Protein AF-A0A1H1FS44-F1 (afdb_monomer)

InterPro domains:
  IPR024520 Protein of unknown function DUF3558 [PF12079] (7-146)

Secondary structure (DSSP, 8-state):
---SS-B-STTS-GGGSS-HHHHHHTTS-SS-EEE--SS-TTSPPEEEEE-SS-TTSEEEEEEEET--THHHHH-GGG-SEEEEEEETTEEEEEEESS-HHHHTEEEEEEEEETTEEEEEEEE--TTTTTTS-HHHHHHHHHHHHGGGSPBP-

Nearest PDB structures (foldseek):
  4yfm-assembly2_B  TM=5.831E-01  e=6.799E-01  Mycobacteroides abscessus
  3fwl-assembly1_A  TM=6.270E-01  e=2.249E+00  Escherichia coli
  5i9j-assembly1_A  TM=4.094E-01  e=1.571E+00  Homo sapiens
  4qny-assembly3_B  TM=3.036E-01  e=3.853E+00  Leishmania donovani BPK282A1
  3zuo-assembly1_A  TM=2.013E-01  e=7.008E+00  Ornithodoros moubata

Radius of gyration: 14.6 Å; Cα contacts (8 Å, |Δi|>4): 351; chains: 1; bounding box: 35×36×36 Å

Structure (mmCIF, N/CA/C/O backbone):
data_AF-A0A1H1FS44-F1
#
_entry.id   AF-A0A1H1FS44-F1
#
loop_
_atom_site.group_PDB
_atom_site.id
_atom_site.type_symbol
_atom_site.label_atom_id
_atom_site.label_alt_id
_atom_site.label_comp_id
_atom_site.label_asym_id
_atom_site.label_entity_id
_atom_site.label_seq_id
_atom_site.pdbx_PDB_ins_code
_atom_site.Cartn_x
_atom_site.Cartn_y
_atom_site.Cartn_z
_atom_site.occupancy
_atom_site.B_iso_or_equiv
_atom_site.auth_seq_id
_atom_site.auth_comp_id
_atom_site.auth_asym_id
_atom_site.auth_atom_id
_atom_site.pdbx_PDB_model_num
ATOM 1 N N . MET A 1 1 ? -15.262 6.910 11.749 1.00 68.75 1 MET A N 1
ATOM 2 C CA . MET A 1 1 ? -15.762 6.323 10.487 1.00 68.75 1 MET A CA 1
ATOM 3 C C . MET A 1 1 ? -15.829 4.826 10.701 1.00 68.75 1 MET A C 1
ATOM 5 O O . MET A 1 1 ? -14.815 4.268 11.103 1.00 68.75 1 MET A O 1
ATOM 9 N N . ASP A 1 2 ? -16.987 4.207 10.492 1.00 79.94 2 ASP A N 1
ATOM 10 C CA . ASP A 1 2 ? -17.143 2.765 10.702 1.00 79.94 2 ASP A CA 1
ATOM 11 C C . ASP A 1 2 ? -16.703 1.978 9.466 1.00 79.94 2 ASP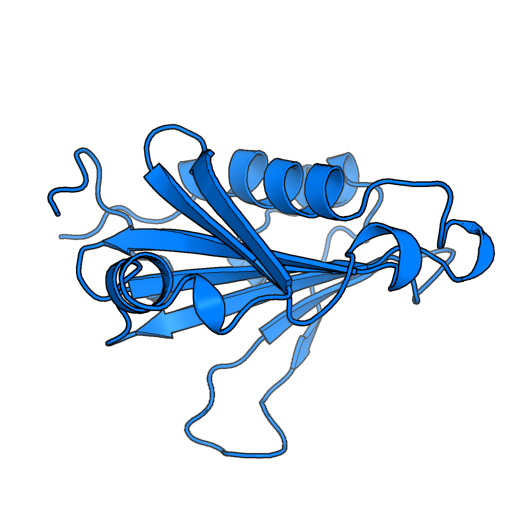 A C 1
ATOM 13 O O . ASP A 1 2 ? -17.066 2.308 8.335 1.00 79.94 2 ASP A O 1
ATOM 17 N N . ILE A 1 3 ? -15.882 0.951 9.688 1.00 89.88 3 ILE A N 1
ATOM 18 C CA . ILE A 1 3 ? -15.397 0.028 8.659 1.00 89.88 3 ILE A CA 1
ATOM 19 C C . ILE A 1 3 ? -16.144 -1.282 8.868 1.00 89.88 3 ILE A C 1
ATOM 21 O O . ILE A 1 3 ? -16.001 -1.903 9.912 1.00 89.88 3 ILE A O 1
ATOM 25 N N . ALA A 1 4 ? -16.947 -1.688 7.882 1.00 89.06 4 ALA A N 1
ATOM 26 C CA . ALA A 1 4 ? -17.893 -2.796 8.038 1.00 89.06 4 ALA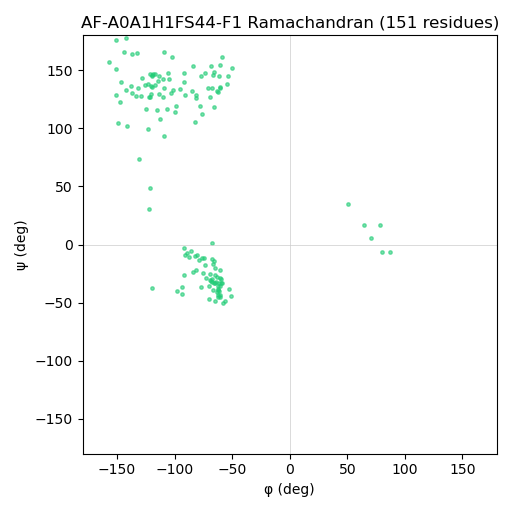 A CA 1
ATOM 27 C C . ALA A 1 4 ? -17.233 -4.148 8.361 1.00 89.06 4 ALA A C 1
ATOM 29 O O . ALA A 1 4 ? -17.821 -4.955 9.066 1.00 89.06 4 ALA A O 1
ATOM 30 N N . ASN A 1 5 ? -16.025 -4.391 7.844 1.00 92.62 5 ASN A N 1
ATOM 31 C CA . ASN A 1 5 ? -15.267 -5.625 8.059 1.00 92.62 5 ASN A CA 1
ATOM 32 C C . ASN A 1 5 ? -13.838 -5.269 8.483 1.00 92.62 5 ASN A C 1
ATOM 34 O O . ASN A 1 5 ? -12.937 -5.335 7.643 1.00 92.62 5 ASN A O 1
ATOM 38 N N . PRO A 1 6 ? -13.611 -4.803 9.718 1.00 95.94 6 PRO A N 1
ATOM 39 C CA . PRO A 1 6 ? -12.303 -4.306 10.110 1.00 95.94 6 PRO A CA 1
ATOM 40 C C . PRO A 1 6 ? -11.238 -5.411 10.012 1.00 95.94 6 PRO A C 1
ATOM 42 O O . PRO A 1 6 ? -11.508 -6.599 10.209 1.00 95.94 6 PRO A O 1
ATOM 45 N N . LYS A 1 7 ? -10.024 -5.014 9.636 1.00 97.44 7 LYS A N 1
ATOM 46 C CA . LYS A 1 7 ? -8.853 -5.886 9.507 1.00 97.44 7 LYS A CA 1
ATOM 47 C C . LYS A 1 7 ? -7.783 -5.449 10.488 1.00 97.44 7 LYS A C 1
ATOM 49 O O . LYS A 1 7 ? -7.611 -4.249 10.701 1.00 97.44 7 LYS A O 1
ATOM 54 N N . ASP A 1 8 ? -7.029 -6.413 10.992 1.00 97.00 8 ASP A N 1
ATOM 55 C CA . ASP A 1 8 ? -5.805 -6.151 11.731 1.00 97.00 8 ASP A CA 1
ATOM 56 C C . ASP A 1 8 ? -4.593 -6.577 10.898 1.00 97.00 8 ASP A C 1
ATOM 58 O O . ASP A 1 8 ? -4.175 -7.734 10.879 1.00 97.00 8 ASP A O 1
ATOM 62 N N . ALA A 1 9 ? -4.040 -5.619 10.157 1.00 96.38 9 ALA A N 1
ATOM 63 C CA . ALA A 1 9 ? -2.840 -5.834 9.361 1.00 96.38 9 ALA A CA 1
ATOM 64 C C . ALA A 1 9 ? -1.566 -5.920 10.221 1.00 96.38 9 ALA A C 1
ATOM 66 O O . ALA A 1 9 ? -0.555 -6.412 9.727 1.00 96.38 9 ALA A O 1
ATOM 67 N N . ALA A 1 10 ? -1.596 -5.453 11.475 1.00 95.62 10 ALA A N 1
ATOM 68 C CA . ALA A 1 10 ? -0.458 -5.541 12.392 1.00 95.62 10 ALA A CA 1
ATOM 69 C C . ALA A 1 10 ? -0.354 -6.926 13.054 1.00 95.62 10 ALA A C 1
ATOM 71 O O . ALA A 1 10 ? 0.739 -7.342 13.426 1.00 95.62 10 ALA A O 1
ATOM 72 N N . ALA A 1 11 ? -1.455 -7.686 13.112 1.00 95.50 11 ALA A N 1
ATOM 73 C CA . ALA A 1 11 ? -1.479 -9.068 13.605 1.00 95.50 11 ALA A CA 1
ATOM 74 C C . ALA A 1 11 ? -0.722 -10.080 12.716 1.00 95.50 11 ALA A 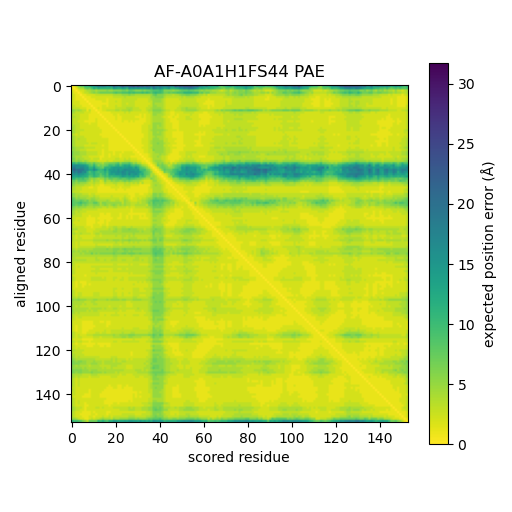C 1
ATOM 76 O O . ALA A 1 11 ? -0.712 -11.279 13.001 1.00 95.50 11 ALA A O 1
ATOM 77 N N . THR A 1 12 ? -0.099 -9.641 11.620 1.00 92.44 12 THR A N 1
ATOM 78 C CA . THR A 1 12 ? 0.724 -10.492 10.759 1.00 92.44 12 THR A CA 1
ATOM 79 C C . THR A 1 12 ? 2.011 -9.788 10.344 1.00 92.44 12 THR A C 1
ATOM 81 O O . THR A 1 12 ? 2.155 -8.573 10.453 1.00 92.44 12 THR A O 1
ATOM 84 N N . ASP A 1 13 ? 2.964 -10.570 9.849 1.00 94.31 13 ASP A N 1
ATOM 85 C CA . ASP A 1 13 ? 4.210 -10.047 9.309 1.00 94.31 13 ASP A CA 1
ATOM 86 C C . ASP A 1 13 ? 3.933 -9.121 8.107 1.00 94.31 13 ASP A C 1
ATOM 88 O O . ASP A 1 13 ? 3.148 -9.451 7.216 1.00 94.31 13 ASP A O 1
ATOM 92 N N . VAL A 1 14 ? 4.602 -7.965 8.045 1.00 95.62 14 VAL A N 1
ATOM 93 C CA . VAL A 1 14 ? 4.397 -6.971 6.975 1.00 95.62 14 VAL A CA 1
ATOM 94 C C . VAL A 1 14 ? 4.685 -7.532 5.573 1.00 95.62 14 VAL A C 1
ATOM 96 O O . VAL A 1 14 ? 4.035 -7.126 4.608 1.00 95.62 14 VAL A O 1
ATOM 99 N N . CYS A 1 15 ? 5.592 -8.504 5.445 1.00 97.31 15 CYS A N 1
ATOM 100 C CA . CYS A 1 15 ? 5.855 -9.244 4.209 1.00 97.31 15 CYS A CA 1
ATOM 101 C C . CYS A 1 15 ? 4.858 -10.376 3.936 1.00 97.31 15 CYS A C 1
ATOM 103 O O . CYS A 1 15 ? 4.848 -10.933 2.844 1.00 97.31 15 CYS A O 1
ATOM 105 N N . SER A 1 16 ? 3.985 -10.706 4.883 1.00 96.69 16 SER A N 1
ATOM 106 C CA . SER A 1 16 ? 2.845 -11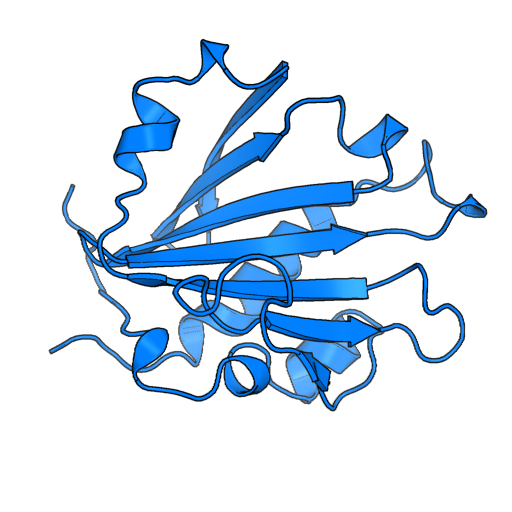.600 4.645 1.00 96.69 16 SER A CA 1
ATOM 107 C C . SER A 1 16 ? 1.608 -10.850 4.143 1.00 96.69 16 SER A C 1
ATOM 109 O O . SER A 1 16 ? 0.665 -11.477 3.659 1.00 96.69 16 SER A O 1
ATOM 111 N N . LEU A 1 17 ? 1.606 -9.510 4.190 1.00 97.06 17 LEU A N 1
ATOM 112 C CA . LEU A 1 17 ? 0.481 -8.706 3.705 1.00 97.06 17 LEU A CA 1
ATOM 113 C C . LEU A 1 17 ? 0.250 -8.856 2.205 1.00 97.06 17 LEU A C 1
ATOM 115 O O . LEU A 1 17 ? -0.899 -8.785 1.780 1.00 97.06 17 LEU A O 1
ATOM 119 N N . LEU A 1 18 ? 1.295 -9.073 1.408 1.00 97.69 18 LEU A N 1
ATOM 120 C CA . LEU A 1 18 ? 1.172 -9.400 -0.009 1.00 97.69 18 LEU A CA 1
ATOM 121 C C . LEU A 1 18 ? 1.657 -10.835 -0.221 1.00 97.69 18 LEU A C 1
ATOM 123 O O . LEU A 1 18 ? 2.847 -11.119 -0.140 1.00 97.69 18 LEU A O 1
ATOM 127 N N . SER A 1 19 ? 0.719 -11.744 -0.492 1.00 96.94 19 SER A N 1
ATOM 128 C CA . SER A 1 19 ? 1.054 -13.151 -0.741 1.00 96.94 19 SER A CA 1
ATOM 129 C C . SER A 1 19 ? 1.969 -13.318 -1.959 1.00 96.94 19 SER A C 1
ATOM 131 O O . SER A 1 19 ? 1.889 -12.539 -2.911 1.00 96.94 19 SER A O 1
ATOM 133 N N . ALA A 1 20 ? 2.753 -14.399 -1.989 1.00 97.38 20 ALA A N 1
ATOM 134 C CA . ALA A 1 20 ? 3.613 -14.736 -3.126 1.00 97.38 20 ALA A CA 1
ATOM 135 C C . ALA A 1 20 ? 2.858 -14.735 -4.465 1.00 97.38 20 ALA A C 1
ATOM 137 O O . ALA A 1 20 ? 3.310 -14.141 -5.440 1.00 97.38 20 ALA A O 1
ATOM 138 N N . ARG A 1 21 ? 1.652 -15.321 -4.494 1.00 97.19 21 ARG A N 1
ATOM 139 C CA . ARG A 1 21 ? 0.789 -15.320 -5.684 1.00 97.19 21 ARG A CA 1
ATOM 140 C C . ARG A 1 21 ? 0.411 -13.902 -6.116 1.00 97.19 21 ARG A C 1
ATOM 142 O O . ARG A 1 21 ? 0.467 -13.603 -7.306 1.00 97.19 21 ARG A O 1
ATOM 149 N N . ALA A 1 22 ? 0.021 -13.045 -5.172 1.00 97.38 22 ALA A N 1
ATOM 150 C CA . ALA A 1 22 ? -0.341 -11.661 -5.466 1.00 97.38 22 ALA A CA 1
ATOM 151 C C . ALA A 1 22 ? 0.867 -10.846 -5.955 1.00 97.38 22 ALA A C 1
ATOM 153 O O . ALA A 1 22 ? 0.728 -10.070 -6.899 1.00 97.38 22 ALA A O 1
ATOM 154 N N . ALA A 1 23 ? 2.049 -11.053 -5.369 1.00 97.62 23 ALA A N 1
ATOM 155 C CA . ALA A 1 23 ? 3.287 -10.417 -5.811 1.00 97.62 23 ALA A CA 1
ATOM 156 C C . ALA A 1 23 ? 3.657 -10.836 -7.245 1.00 97.62 23 ALA A C 1
ATOM 158 O O . ALA A 1 23 ? 3.896 -9.975 -8.093 1.00 97.62 23 ALA A O 1
ATOM 159 N N . THR A 1 24 ? 3.578 -12.130 -7.568 1.00 97.12 24 THR A N 1
ATOM 160 C CA . THR A 1 24 ? 3.792 -12.622 -8.939 1.00 97.12 24 THR A CA 1
ATOM 161 C C . THR A 1 24 ? 2.761 -12.064 -9.927 1.00 97.12 24 THR A C 1
ATOM 163 O O . THR A 1 24 ? 3.123 -11.690 -11.039 1.00 97.12 24 THR A O 1
ATOM 166 N N . GLU A 1 25 ? 1.490 -11.911 -9.536 1.00 96.81 25 GLU A N 1
ATOM 167 C CA . GLU A 1 25 ? 0.457 -11.284 -10.384 1.00 96.81 25 GLU A CA 1
ATOM 168 C C . GLU A 1 25 ? 0.703 -9.780 -10.648 1.00 96.81 25 GLU A C 1
ATOM 170 O O . GLU A 1 25 ? 0.118 -9.173 -11.556 1.00 96.81 25 GLU A O 1
ATOM 175 N N . LEU A 1 26 ? 1.560 -9.154 -9.842 1.00 95.50 26 LEU A N 1
ATOM 176 C CA . LEU A 1 26 ? 2.033 -7.784 -10.036 1.00 95.50 26 LEU A CA 1
ATOM 177 C C . LEU A 1 26 ? 3.334 -7.714 -10.852 1.00 95.50 26 LEU A C 1
ATOM 179 O O . LEU A 1 26 ? 3.775 -6.605 -11.152 1.00 95.50 26 LEU A O 1
ATOM 183 N N . GLY A 1 27 ? 3.914 -8.860 -11.228 1.00 96.06 27 GLY A N 1
ATOM 184 C CA . GLY A 1 27 ? 5.218 -8.953 -11.892 1.00 96.06 27 GLY A CA 1
ATOM 185 C C . GLY A 1 27 ? 6.405 -8.807 -10.936 1.00 96.06 27 GLY A C 1
ATOM 186 O O . GLY A 1 27 ? 7.512 -8.526 -11.372 1.00 96.06 27 GLY A O 1
ATOM 187 N N . LEU A 1 28 ? 6.185 -8.962 -9.631 1.00 97.69 28 LEU A N 1
ATOM 188 C CA . LEU A 1 28 ? 7.217 -8.806 -8.611 1.00 97.69 28 LEU A CA 1
ATOM 189 C C . LEU A 1 28 ? 7.705 -10.171 -8.121 1.00 97.69 28 LEU A C 1
ATOM 191 O O . LEU A 1 28 ? 7.027 -11.194 -8.268 1.00 97.69 28 LEU A O 1
ATOM 195 N N . SER A 1 29 ? 8.876 -10.167 -7.491 1.00 97.75 29 SER A N 1
ATOM 196 C CA . SER A 1 29 ? 9.410 -11.331 -6.786 1.00 97.75 29 SER A CA 1
ATOM 197 C C . SER A 1 29 ? 8.390 -11.841 -5.757 1.00 97.75 29 SER A C 1
ATOM 199 O O . SER A 1 29 ? 7.766 -11.023 -5.080 1.00 97.75 29 SER A O 1
ATOM 201 N N . PRO A 1 30 ? 8.193 -13.167 -5.634 1.00 96.94 30 PRO A N 1
ATOM 202 C CA . PRO A 1 30 ? 7.180 -13.740 -4.744 1.00 96.94 30 PRO A CA 1
ATOM 203 C C . PRO A 1 30 ? 7.472 -13.466 -3.265 1.00 96.94 30 PRO A C 1
ATOM 205 O O . PRO A 1 30 ? 6.551 -13.301 -2.469 1.00 96.94 30 PRO A O 1
ATOM 208 N N . GLU A 1 31 ? 8.749 -13.404 -2.900 1.00 96.12 31 GLU A N 1
ATOM 209 C CA . GLU A 1 31 ? 9.193 -13.120 -1.541 1.00 96.12 31 GLU A CA 1
ATOM 210 C C . GLU A 1 31 ? 9.499 -11.632 -1.386 1.00 96.12 31 GLU A C 1
ATOM 212 O O . GLU A 1 31 ? 10.153 -11.017 -2.232 1.00 96.12 31 GLU A O 1
ATOM 217 N N . GLY A 1 32 ? 8.993 -11.056 -0.298 1.00 96.56 32 GLY A N 1
ATOM 218 C CA . GLY A 1 32 ? 9.257 -9.676 0.070 1.00 96.56 32 GLY A CA 1
ATOM 219 C C . GLY A 1 32 ? 10.468 -9.565 0.991 1.00 96.56 32 GLY A C 1
ATOM 220 O O . GLY A 1 32 ? 10.726 -10.436 1.819 1.00 96.56 32 GLY A O 1
ATOM 221 N N . GLU A 1 33 ? 11.201 -8.466 0.871 1.00 96.88 33 GLU A N 1
ATOM 222 C CA . GLU A 1 33 ? 12.344 -8.149 1.719 1.00 96.88 33 GLU A CA 1
ATOM 223 C C . GLU A 1 33 ? 11.915 -7.158 2.807 1.00 96.88 33 GLU A C 1
ATOM 225 O O . GLU A 1 33 ? 11.571 -6.003 2.517 1.00 96.88 33 GLU A O 1
ATOM 230 N N . ARG A 1 34 ? 11.941 -7.602 4.066 1.00 95.69 34 ARG A N 1
ATOM 231 C CA . ARG A 1 34 ? 11.697 -6.735 5.221 1.00 95.69 34 ARG A CA 1
ATOM 232 C C . ARG A 1 34 ? 12.882 -5.792 5.420 1.00 95.69 34 ARG A C 1
ATOM 234 O O . ARG A 1 34 ? 14.033 -6.220 5.404 1.00 95.69 34 ARG A O 1
ATOM 241 N N . LYS A 1 35 ? 12.597 -4.515 5.661 1.00 92.62 35 LYS A N 1
ATOM 242 C CA . LYS A 1 35 ? 13.584 -3.501 6.047 1.00 92.62 35 LYS A CA 1
ATOM 243 C C . LYS A 1 35 ? 13.053 -2.693 7.216 1.00 92.62 35 LYS A C 1
ATOM 245 O O . LYS A 1 35 ? 11.948 -2.147 7.131 1.00 92.62 35 LYS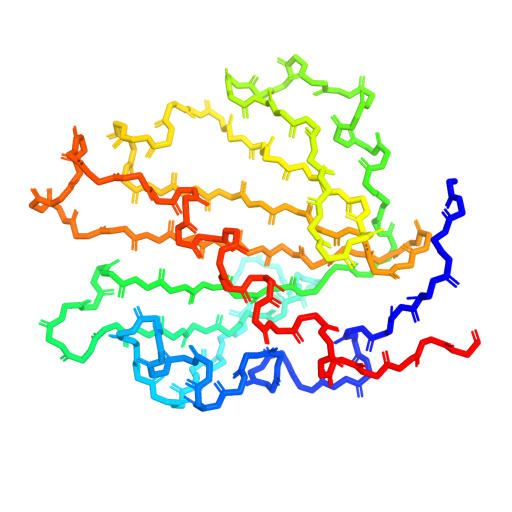 A O 1
ATOM 250 N N . SER A 1 36 ? 13.862 -2.599 8.261 1.00 85.81 36 SER A N 1
ATOM 251 C CA . SER A 1 36 ? 13.622 -1.680 9.363 1.00 85.81 36 SER A CA 1
ATOM 252 C C . SER A 1 36 ? 13.808 -0.236 8.909 1.00 85.81 36 SER A C 1
ATOM 254 O O . SER A 1 36 ? 14.512 0.061 7.934 1.00 85.81 36 SER A O 1
ATOM 256 N N . SER A 1 37 ? 13.128 0.680 9.592 1.00 75.19 37 SER A N 1
ATOM 257 C CA . SER A 1 37 ? 13.393 2.100 9.410 1.00 75.19 37 SER A CA 1
ATOM 258 C C . SER A 1 37 ? 14.764 2.442 9.986 1.00 75.19 37 SER A C 1
ATOM 260 O O . SER A 1 37 ? 15.050 2.137 11.137 1.00 75.19 37 SER A O 1
ATOM 262 N N . LEU A 1 38 ? 15.617 3.081 9.183 1.00 68.31 38 LEU A N 1
ATOM 263 C CA . LEU A 1 38 ? 16.942 3.538 9.622 1.00 68.31 38 LEU A CA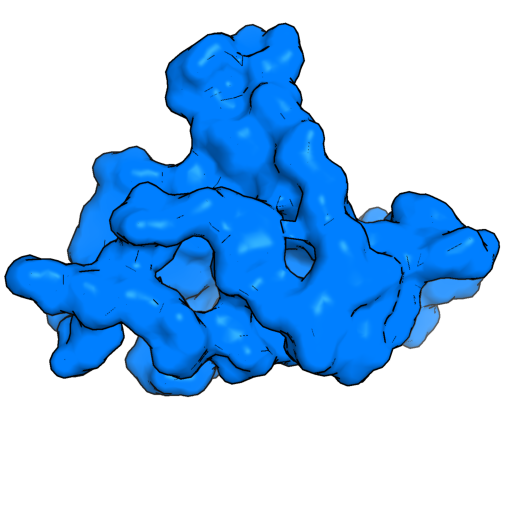 1
ATOM 264 C C . LEU A 1 38 ? 16.919 4.963 10.202 1.00 68.31 38 LEU A C 1
ATOM 266 O O . LEU A 1 38 ? 17.951 5.447 10.653 1.00 68.31 38 LEU A O 1
ATOM 270 N N . ILE A 1 39 ? 15.778 5.658 10.115 1.00 69.44 39 ILE A N 1
ATOM 271 C CA . ILE A 1 39 ? 15.651 7.081 10.475 1.00 69.44 39 ILE A CA 1
ATOM 272 C C . ILE A 1 39 ? 15.087 7.247 11.890 1.00 69.44 39 ILE A C 1
ATOM 274 O O . ILE A 1 39 ? 15.534 8.119 12.626 1.00 69.44 39 ILE A O 1
ATOM 278 N N . ASP A 1 40 ? 14.117 6.415 12.261 1.00 67.25 40 ASP A N 1
ATOM 279 C CA . ASP A 1 40 ? 13.473 6.412 13.574 1.00 67.25 40 ASP A CA 1
ATOM 280 C C . ASP A 1 40 ? 13.084 4.965 13.894 1.00 67.25 40 ASP A C 1
ATOM 282 O O . ASP A 1 40 ? 12.387 4.329 13.102 1.00 67.25 40 ASP A O 1
ATOM 286 N N . GLU A 1 41 ? 13.570 4.441 15.021 1.00 64.38 41 GLU A N 1
ATOM 287 C CA . GLU A 1 41 ? 13.291 3.072 15.483 1.00 64.38 41 GLU A CA 1
ATOM 288 C C . GLU A 1 41 ? 11.807 2.859 15.821 1.00 64.38 41 GLU A C 1
ATOM 290 O O . GLU A 1 41 ? 11.326 1.729 15.816 1.00 64.38 41 GLU A O 1
ATOM 295 N N . SER A 1 42 ? 11.068 3.943 16.068 1.00 69.56 42 SER A N 1
ATOM 296 C CA . SER A 1 42 ? 9.618 3.932 16.296 1.00 69.56 42 SER A CA 1
ATOM 297 C C . SER A 1 42 ? 8.825 3.822 14.991 1.00 69.56 42 SER A C 1
ATOM 299 O O . SER A 1 42 ? 7.612 3.605 15.004 1.00 69.56 42 SER A O 1
ATOM 301 N N . ASP A 1 43 ? 9.487 4.026 13.851 1.00 80.75 43 ASP A N 1
ATOM 302 C CA . ASP A 1 43 ? 8.855 4.010 12.544 1.00 80.75 43 ASP A CA 1
ATOM 303 C C . ASP A 1 43 ? 8.709 2.551 12.078 1.00 80.75 43 ASP A C 1
ATOM 305 O O . ASP A 1 43 ? 9.691 1.805 12.047 1.00 80.75 43 ASP A O 1
ATOM 309 N N . PRO A 1 44 ? 7.510 2.120 11.661 1.00 87.31 44 PRO A N 1
ATOM 310 C CA . PRO A 1 44 ? 7.256 0.707 11.442 1.00 87.31 44 PRO A CA 1
ATOM 311 C C . PRO A 1 44 ? 8.086 0.141 10.287 1.00 87.31 44 PRO A C 1
ATOM 313 O O . PRO A 1 44 ? 8.357 0.813 9.272 1.00 87.31 44 PRO A O 1
ATOM 316 N N . ASP A 1 45 ? 8.432 -1.138 10.423 1.00 92.56 45 ASP A N 1
ATOM 317 C CA . ASP A 1 45 ? 9.067 -1.924 9.373 1.00 92.56 45 ASP A CA 1
ATOM 318 C C . ASP A 1 45 ? 8.302 -1.804 8.054 1.00 92.56 45 ASP A C 1
ATOM 320 O O . ASP A 1 45 ? 7.091 -1.564 7.981 1.00 92.56 45 ASP A O 1
ATOM 324 N N . SER A 1 46 ? 9.033 -1.965 6.962 1.00 95.25 46 SER A N 1
ATOM 325 C CA . SER A 1 46 ? 8.451 -2.042 5.631 1.00 95.25 46 SER A CA 1
ATOM 326 C C . SER A 1 46 ? 8.826 -3.348 4.971 1.00 95.25 46 SER A C 1
ATOM 328 O O . SER A 1 46 ? 9.945 -3.823 5.135 1.00 95.25 46 SER A O 1
ATOM 330 N N . CYS A 1 47 ? 7.924 -3.875 4.156 1.00 97.62 47 CYS A N 1
ATOM 331 C CA . CYS A 1 47 ? 8.277 -4.926 3.217 1.00 97.62 47 CYS A CA 1
ATOM 332 C C . CYS A 1 47 ? 8.359 -4.383 1.797 1.00 97.62 47 CYS A C 1
ATOM 334 O O . CYS A 1 47 ? 7.537 -3.545 1.415 1.00 97.62 47 CYS A O 1
ATOM 336 N N . TYR A 1 48 ? 9.324 -4.876 1.024 1.00 97.50 48 TYR A N 1
ATOM 337 C CA . TYR A 1 48 ? 9.534 -4.522 -0.373 1.00 97.50 48 TYR A CA 1
ATOM 338 C C . TYR A 1 48 ? 9.468 -5.758 -1.266 1.00 97.50 48 TYR A C 1
ATOM 340 O O . TYR A 1 48 ? 10.244 -6.689 -1.086 1.00 97.50 48 TYR A O 1
ATOM 348 N N . TRP A 1 49 ? 8.632 -5.711 -2.296 1.00 98.31 49 TRP A N 1
ATOM 349 C CA . TRP A 1 49 ? 8.639 -6.669 -3.401 1.00 98.31 49 TRP A CA 1
ATOM 350 C C . TRP A 1 49 ? 9.141 -5.952 -4.643 1.00 98.31 49 TRP A C 1
ATOM 352 O O . TRP A 1 49 ? 8.625 -4.890 -4.989 1.00 98.31 49 TRP A O 1
ATOM 362 N N . GLN A 1 50 ? 10.158 -6.504 -5.291 1.00 97.50 50 GLN A N 1
ATOM 363 C CA . GLN A 1 50 ? 10.847 -5.878 -6.422 1.00 97.50 50 GLN A CA 1
ATOM 364 C C . GLN A 1 50 ? 10.702 -6.757 -7.659 1.00 97.50 50 GLN A C 1
ATOM 366 O O . GLN A 1 50 ? 10.669 -7.986 -7.545 1.00 97.50 50 GLN A O 1
ATOM 371 N N . ASP A 1 51 ? 10.622 -6.137 -8.829 1.00 95.88 51 ASP A N 1
ATOM 372 C CA . ASP A 1 51 ? 10.750 -6.852 -10.091 1.00 95.88 51 ASP A CA 1
ATOM 373 C C . ASP A 1 51 ? 12.171 -7.466 -10.172 1.00 95.88 51 ASP A C 1
ATOM 375 O O . ASP A 1 51 ? 13.158 -6.805 -9.823 1.00 95.88 51 ASP A O 1
ATOM 379 N N . PRO A 1 52 ? 12.296 -8.756 -10.540 1.00 90.44 52 PRO A N 1
ATOM 380 C CA . PRO A 1 52 ? 13.585 -9.448 -10.575 1.00 90.44 52 PRO A CA 1
ATOM 381 C C . PRO A 1 52 ? 14.523 -8.947 -11.686 1.00 90.44 52 PRO A C 1
ATOM 383 O O . PRO A 1 52 ? 15.740 -9.093 -11.555 1.00 90.44 52 PRO A O 1
ATOM 386 N N . GLY A 1 53 ? 13.979 -8.379 -12.765 1.00 91.44 53 GLY A N 1
ATOM 387 C CA . GLY A 1 53 ? 14.717 -7.776 -13.875 1.00 91.44 53 GLY A CA 1
ATOM 388 C C . GLY A 1 53 ? 14.978 -6.278 -13.696 1.00 91.44 53 GLY A C 1
ATOM 389 O O . GLY A 1 53 ? 15.976 -5.779 -14.212 1.00 91.44 53 GLY A O 1
ATOM 390 N N . ASP A 1 54 ? 14.141 -5.576 -12.928 1.00 91.44 54 ASP A N 1
ATOM 391 C CA . ASP A 1 54 ? 14.304 -4.151 -12.621 1.00 91.44 54 ASP A CA 1
ATOM 392 C C . ASP A 1 54 ? 13.935 -3.801 -11.169 1.00 91.44 54 ASP A C 1
ATOM 394 O O . ASP A 1 54 ? 12.783 -3.559 -10.814 1.00 91.44 54 ASP A O 1
ATOM 398 N N . ARG A 1 55 ? 14.946 -3.624 -10.317 1.00 89.19 55 ARG A N 1
ATOM 399 C CA . ARG A 1 55 ? 14.730 -3.272 -8.902 1.00 89.19 55 ARG A CA 1
ATOM 400 C C . ARG A 1 55 ? 14.113 -1.884 -8.676 1.00 89.19 55 ARG A C 1
ATOM 402 O O . ARG A 1 55 ? 13.689 -1.595 -7.550 1.00 89.19 55 ARG A O 1
ATOM 409 N N . ALA A 1 56 ? 14.087 -1.003 -9.683 1.00 92.06 56 ALA A N 1
ATOM 410 C CA . ALA A 1 56 ? 13.389 0.279 -9.579 1.00 92.06 56 ALA A CA 1
ATOM 411 C C . ALA A 1 56 ? 11.866 0.076 -9.551 1.00 92.06 56 ALA A C 1
ATOM 413 O O . ALA A 1 56 ? 11.171 0.756 -8.789 1.00 92.06 56 ALA A O 1
ATOM 414 N N . THR A 1 57 ? 11.368 -0.912 -10.295 1.00 96.44 57 THR A N 1
ATOM 415 C CA . THR A 1 57 ? 9.975 -1.349 -10.247 1.00 96.44 57 THR A CA 1
ATOM 416 C C . THR A 1 57 ? 9.724 -2.178 -8.990 1.00 96.44 57 THR A C 1
ATOM 418 O O . THR A 1 57 ? 10.245 -3.279 -8.812 1.00 96.44 57 THR A O 1
ATOM 421 N N . LYS A 1 58 ? 8.919 -1.643 -8.068 1.00 97.38 58 LYS A N 1
ATOM 422 C CA . LYS A 1 58 ? 8.682 -2.279 -6.764 1.00 97.38 58 LYS A CA 1
ATOM 423 C C . LYS A 1 58 ? 7.379 -1.845 -6.115 1.00 97.38 58 LYS A C 1
ATOM 425 O O . LYS A 1 58 ? 6.889 -0.7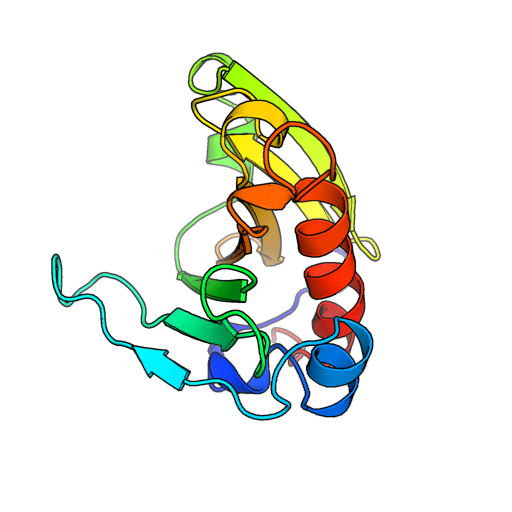43 -6.359 1.00 97.38 58 LYS A O 1
ATOM 430 N N . SER A 1 59 ? 6.875 -2.679 -5.213 1.00 97.81 59 SER A N 1
ATOM 431 C CA . SER A 1 59 ? 5.849 -2.310 -4.240 1.00 97.81 59 SER A CA 1
ATOM 432 C C . SER A 1 59 ? 6.411 -2.359 -2.828 1.00 97.81 59 SER A C 1
ATOM 434 O O . SER A 1 59 ? 7.224 -3.217 -2.494 1.00 97.81 59 SER A O 1
ATOM 436 N N . ARG A 1 60 ? 5.944 -1.444 -1.986 1.00 97.62 60 ARG A N 1
ATOM 437 C CA . ARG A 1 60 ? 6.277 -1.368 -0.569 1.00 97.62 60 ARG A CA 1
ATOM 438 C C . ARG A 1 60 ? 5.003 -1.360 0.253 1.00 97.62 60 ARG A C 1
ATOM 440 O O . ARG A 1 60 ? 4.073 -0.647 -0.114 1.00 97.62 60 ARG A O 1
ATOM 447 N N . PHE A 1 61 ? 4.970 -2.111 1.348 1.00 97.94 61 PHE A N 1
ATOM 448 C CA . PHE A 1 61 ? 3.895 -2.056 2.340 1.00 97.94 61 PHE A CA 1
ATOM 449 C C . PHE A 1 61 ? 4.465 -1.655 3.698 1.00 97.94 61 PHE A C 1
ATOM 451 O O . PHE A 1 61 ? 5.593 -2.017 4.039 1.00 97.94 61 PHE A O 1
ATOM 458 N N . ARG A 1 62 ? 3.671 -0.902 4.457 1.00 96.12 62 ARG A N 1
ATOM 459 C CA . ARG A 1 62 ? 3.935 -0.517 5.844 1.00 96.12 62 ARG A CA 1
ATOM 460 C C . ARG A 1 62 ? 2.608 -0.419 6.591 1.00 96.12 62 ARG A C 1
ATOM 462 O O . ARG A 1 62 ? 1.639 0.102 6.039 1.00 96.12 62 ARG A O 1
ATOM 469 N N . VAL A 1 63 ? 2.578 -0.883 7.834 1.00 96.56 63 VAL A N 1
ATOM 470 C CA . VAL A 1 63 ? 1.413 -0.767 8.722 1.00 96.56 63 VAL A CA 1
ATOM 471 C C . VAL A 1 63 ? 1.682 0.341 9.727 1.00 96.56 63 VAL A C 1
ATOM 473 O O . VAL A 1 63 ? 2.749 0.374 10.325 1.00 96.56 63 VAL A O 1
ATOM 476 N N . PHE A 1 64 ? 0.740 1.260 9.892 1.00 94.69 64 PHE A N 1
ATOM 477 C CA . PHE A 1 64 ? 0.783 2.300 10.909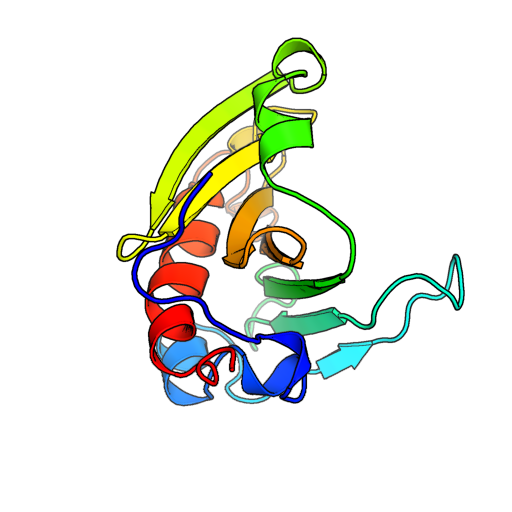 1.00 94.69 64 PHE A CA 1
ATOM 478 C C . PHE A 1 64 ? -0.359 2.090 11.893 1.00 94.69 64 PHE A C 1
ATOM 480 O O . PHE A 1 64 ? -1.528 2.224 11.526 1.00 94.69 64 PHE A O 1
ATOM 487 N N . GLU A 1 65 ? -0.012 1.814 13.141 1.00 93.19 65 GLU A N 1
ATOM 488 C CA . GLU A 1 65 ? -0.944 1.824 14.264 1.00 93.19 65 GLU A CA 1
ATOM 489 C C . GLU A 1 65 ? -1.107 3.250 14.813 1.00 93.19 65 GLU A C 1
ATOM 491 O O . GLU A 1 65 ? -0.248 4.115 14.623 1.00 93.19 65 GLU A O 1
ATOM 496 N N . GLY A 1 66 ? -2.251 3.534 15.435 1.00 91.69 66 GLY A N 1
ATOM 497 C CA . GLY A 1 66 ? -2.580 4.854 15.982 1.00 91.69 66 GLY A CA 1
ATOM 498 C C . GLY A 1 66 ? -2.854 5.941 14.934 1.00 91.69 66 GLY A C 1
ATOM 499 O O . GLY A 1 66 ? -3.045 7.101 15.296 1.00 91.69 66 GLY A O 1
ATOM 500 N N . ARG A 1 67 ? -2.885 5.606 13.637 1.00 91.94 67 ARG A N 1
ATOM 501 C CA . ARG A 1 67 ? -3.176 6.560 12.555 1.00 91.94 67 ARG A CA 1
ATOM 502 C C . ARG A 1 67 ? -4.541 6.282 11.944 1.00 91.94 67 ARG A C 1
ATOM 504 O O . ARG A 1 67 ? -4.862 5.145 11.617 1.00 91.94 67 ARG A O 1
ATOM 511 N N . SER A 1 68 ? -5.320 7.340 11.739 1.00 93.44 68 SER A N 1
ATOM 512 C CA . SER A 1 68 ? -6.620 7.275 11.069 1.00 93.44 68 SER A CA 1
ATOM 513 C C . SER A 1 68 ? -6.535 7.844 9.657 1.00 93.44 68 SER A C 1
ATOM 515 O O . SER A 1 68 ? -5.820 8.814 9.418 1.00 93.44 68 SER A O 1
ATOM 517 N N . ILE A 1 69 ? -7.321 7.304 8.722 1.00 95.94 69 ILE A N 1
ATOM 518 C CA . ILE A 1 69 ? -7.454 7.866 7.364 1.00 95.94 69 ILE A CA 1
ATOM 519 C C . ILE A 1 69 ? -8.005 9.293 7.370 1.00 95.94 69 ILE A C 1
ATOM 521 O O . ILE A 1 69 ? -7.789 10.055 6.428 1.00 95.94 69 ILE A O 1
ATOM 525 N N . GLN A 1 70 ? -8.695 9.661 8.450 1.00 94.75 70 GLN A N 1
ATOM 526 C CA . GLN A 1 70 ? -9.294 10.972 8.618 1.00 94.75 70 GLN A CA 1
ATOM 527 C C . GLN A 1 70 ? -8.248 12.098 8.545 1.00 94.75 70 GLN A C 1
ATOM 529 O O . GLN A 1 70 ? -8.537 13.134 7.951 1.00 94.75 70 GLN A O 1
ATOM 534 N N . SER A 1 71 ? -7.009 11.864 9.003 1.00 91.38 71 SER A N 1
ATOM 535 C CA . SER A 1 71 ? -5.928 12.860 8.922 1.00 91.38 71 SER A CA 1
ATOM 536 C C . SER A 1 71 ? -5.618 13.288 7.482 1.00 91.38 71 SER A C 1
ATOM 538 O O . SER A 1 71 ? -5.317 14.454 7.236 1.00 91.38 71 SER A O 1
ATOM 540 N N . TYR A 1 72 ? -5.762 12.378 6.513 1.00 94.94 72 TYR A N 1
ATOM 541 C CA . TYR A 1 72 ? -5.617 12.681 5.087 1.00 94.94 72 TYR A CA 1
ATOM 542 C C . TYR A 1 72 ? -6.851 13.392 4.529 1.00 94.94 72 TYR A C 1
ATOM 544 O O . TYR A 1 72 ? -6.742 14.251 3.659 1.00 94.94 72 TYR A O 1
ATOM 552 N N . TYR A 1 73 ? -8.041 13.018 5.002 1.00 96.12 73 TYR A N 1
ATOM 553 C CA . TYR A 1 73 ? -9.306 13.573 4.522 1.00 96.12 73 TYR A CA 1
ATOM 554 C C . TYR A 1 73 ? -9.549 15.007 4.989 1.00 96.12 73 TYR A C 1
ATOM 556 O O . TYR A 1 73 ? -10.238 15.744 4.282 1.00 96.12 73 TYR A O 1
ATOM 564 N N . GLU A 1 74 ? -9.008 15.377 6.147 1.00 95.88 74 GLU A N 1
ATOM 565 C CA . GLU A 1 74 ? -9.102 16.718 6.733 1.00 95.88 74 GLU A CA 1
ATOM 566 C C . GLU A 1 74 ? -8.048 17.675 6.180 1.00 95.88 74 GLU A C 1
ATOM 568 O O . GLU A 1 74 ? -8.287 18.878 6.138 1.00 95.88 74 GLU A O 1
ATOM 573 N N . ASN A 1 75 ? -6.930 17.147 5.670 1.00 94.06 75 ASN A N 1
ATOM 574 C CA . ASN A 1 75 ? -5.811 17.945 5.167 1.00 94.06 75 ASN A CA 1
ATOM 575 C C . ASN A 1 75 ? -5.490 17.665 3.683 1.00 94.06 75 ASN A C 1
ATOM 577 O O . ASN A 1 75 ? -4.326 17.462 3.332 1.00 94.06 75 ASN A O 1
ATOM 581 N N . PRO A 1 76 ? -6.477 17.664 2.759 1.00 94.00 76 PRO A N 1
ATOM 582 C CA . PRO A 1 76 ? -6.219 17.347 1.354 1.00 94.00 76 PRO A CA 1
ATOM 583 C C . PRO A 1 76 ? -5.281 18.362 0.681 1.00 94.00 76 PRO A C 1
ATOM 585 O O . PRO A 1 76 ? -4.552 17.996 -0.234 1.00 94.00 76 PRO A O 1
ATOM 588 N N . GLY A 1 77 ? -5.266 19.617 1.152 1.00 94.50 77 GLY A N 1
ATOM 589 C CA . GLY A 1 77 ? -4.412 20.689 0.627 1.00 94.50 77 GLY A CA 1
ATOM 590 C C . GLY A 1 77 ? -2.914 20.495 0.883 1.00 94.50 77 GLY A C 1
ATOM 591 O O . GLY A 1 77 ? -2.102 21.177 0.266 1.00 94.50 77 GLY A O 1
ATOM 592 N N . GLU A 1 78 ? -2.526 19.549 1.742 1.00 95.38 78 GLU A N 1
ATOM 593 C CA . GLU A 1 78 ? -1.120 19.188 1.932 1.00 95.38 78 GLU A CA 1
ATOM 594 C C . GLU A 1 78 ? -0.538 18.368 0.775 1.00 95.38 78 GLU A C 1
ATOM 596 O O . GLU A 1 78 ? 0.676 18.138 0.733 1.00 95.38 78 GLU A O 1
ATOM 601 N N . PHE A 1 79 ? -1.378 17.878 -0.133 1.00 96.75 79 PHE A N 1
ATOM 602 C CA . PHE A 1 79 ? -0.994 16.973 -1.204 1.00 96.75 79 PHE A CA 1
ATOM 603 C C . PHE A 1 79 ? -1.322 17.614 -2.549 1.00 96.75 79 PHE A C 1
ATOM 605 O O . PHE A 1 79 ? -2.446 18.049 -2.786 1.00 96.75 79 PHE A O 1
ATOM 612 N N . GLN A 1 80 ? -0.346 17.630 -3.455 1.00 97.12 80 GLN A N 1
ATOM 613 C CA . GLN A 1 80 ? -0.577 18.064 -4.832 1.00 97.12 80 GLN A CA 1
ATOM 614 C C . GLN A 1 80 ? -1.529 17.104 -5.558 1.00 97.12 80 GLN A C 1
ATOM 616 O O . GLN A 1 80 ? -2.321 17.522 -6.399 1.00 97.12 80 GLN A O 1
ATOM 621 N N . ASP A 1 81 ? -1.466 15.819 -5.212 1.00 97.38 81 ASP A N 1
ATOM 622 C CA . ASP A 1 81 ? -2.355 14.794 -5.729 1.00 97.38 81 ASP A CA 1
ATOM 623 C C . ASP A 1 81 ? -3.068 14.079 -4.576 1.00 97.38 81 ASP A C 1
ATOM 625 O O . ASP A 1 81 ? -2.525 13.175 -3.937 1.00 97.38 81 ASP A O 1
ATOM 629 N N . PHE A 1 82 ? -4.311 14.487 -4.324 1.00 98.31 82 PHE A N 1
ATOM 630 C CA . PHE A 1 82 ? -5.189 13.860 -3.346 1.00 98.31 82 PHE A CA 1
ATOM 631 C C . PHE A 1 82 ? -6.467 13.337 -3.993 1.00 98.31 82 PHE A C 1
ATOM 633 O O . PHE A 1 82 ? -7.126 14.023 -4.777 1.00 98.31 82 PHE A O 1
ATOM 640 N N . LYS A 1 83 ? -6.871 12.125 -3.613 1.00 98.06 83 LYS A N 1
ATOM 641 C CA . LYS A 1 83 ? -8.178 11.577 -3.972 1.00 98.06 83 LYS A CA 1
ATOM 642 C C . LYS A 1 83 ? -8.667 10.598 -2.913 1.00 98.06 83 LYS A C 1
ATOM 644 O O . LYS A 1 83 ? -7.973 9.634 -2.592 1.00 98.06 83 LYS A O 1
ATOM 649 N N . LYS A 1 84 ? -9.903 10.788 -2.439 1.00 97.81 84 LYS A N 1
ATOM 650 C CA . LYS A 1 84 ? -10.612 9.768 -1.652 1.00 97.81 84 LYS A CA 1
ATOM 651 C C . LYS A 1 84 ? -10.935 8.571 -2.543 1.00 97.81 84 LYS A C 1
ATOM 653 O O . LYS A 1 84 ? -11.381 8.737 -3.679 1.00 97.81 84 LYS A O 1
ATOM 658 N N . LEU A 1 85 ? -10.694 7.374 -2.032 1.00 97.62 85 LEU A N 1
ATOM 659 C CA . LEU A 1 85 ? -10.869 6.112 -2.735 1.00 97.62 85 LEU A CA 1
ATOM 660 C C . LEU A 1 85 ? -11.627 5.117 -1.855 1.00 97.62 85 LEU A C 1
ATOM 662 O O . LEU A 1 85 ? -11.706 5.257 -0.635 1.00 97.62 85 LEU A O 1
ATOM 666 N N . THR A 1 86 ? -12.108 4.062 -2.498 1.00 97.06 86 THR A N 1
ATOM 667 C CA . THR A 1 86 ? -12.569 2.846 -1.832 1.00 97.06 86 THR A CA 1
ATOM 668 C C . THR A 1 86 ? -11.892 1.665 -2.510 1.00 97.06 86 THR A C 1
ATOM 670 O O . THR A 1 86 ? -11.931 1.552 -3.737 1.00 97.06 86 THR A O 1
ATOM 673 N N . ILE A 1 87 ? -11.246 0.796 -1.735 1.00 97.38 87 ILE A N 1
ATOM 674 C CA . ILE A 1 87 ? -10.549 -0.391 -2.246 1.00 97.38 87 ILE A CA 1
ATOM 675 C C . ILE A 1 87 ? -11.108 -1.603 -1.513 1.00 97.38 87 ILE A C 1
ATOM 677 O O . ILE A 1 87 ? -11.008 -1.693 -0.297 1.00 97.38 87 ILE A O 1
ATOM 681 N N . SER A 1 88 ? -11.742 -2.511 -2.257 1.00 95.62 88 SER A N 1
ATOM 682 C CA . SER A 1 88 ? -12.390 -3.716 -1.710 1.00 95.62 88 SER A CA 1
ATOM 683 C C . SER A 1 88 ? -13.351 -3.433 -0.541 1.00 95.62 88 SER A C 1
ATOM 685 O O . SER A 1 88 ? -13.445 -4.223 0.389 1.00 95.62 88 SER A O 1
ATOM 687 N N . GLY A 1 89 ? -14.049 -2.292 -0.576 1.00 95.00 89 GLY A N 1
ATOM 688 C CA . GLY A 1 89 ? -14.975 -1.860 0.480 1.00 95.00 89 GLY A CA 1
ATOM 689 C C . GLY A 1 89 ? -14.338 -1.064 1.626 1.00 95.00 89 GLY A C 1
ATOM 690 O O . GLY A 1 89 ? -15.070 -0.513 2.442 1.00 95.00 89 GLY A O 1
ATOM 691 N N . TYR A 1 90 ? -13.009 -0.933 1.666 1.00 97.25 90 TYR A N 1
ATOM 692 C CA . TYR A 1 90 ? -12.298 -0.177 2.698 1.00 97.25 90 TYR A CA 1
ATOM 693 C C . TYR A 1 90 ? -12.076 1.282 2.280 1.00 97.25 90 TYR A C 1
ATOM 695 O O . TYR A 1 90 ? -11.734 1.535 1.114 1.00 97.25 90 TYR A O 1
ATOM 703 N N . PRO A 1 91 ? -12.228 2.250 3.202 1.00 97.56 91 PRO A N 1
ATOM 704 C CA . PRO A 1 91 ? -11.860 3.640 2.962 1.00 97.56 91 PRO A CA 1
ATOM 705 C C . PRO A 1 91 ? -10.370 3.764 2.646 1.00 97.56 91 PRO A C 1
ATOM 707 O O . PRO A 1 91 ? -9.526 3.180 3.325 1.00 97.56 91 PRO A O 1
ATOM 710 N N . ALA A 1 92 ? -10.036 4.538 1.621 1.00 98.12 92 ALA A N 1
ATOM 711 C CA . ALA A 1 92 ? -8.657 4.754 1.217 1.00 98.12 92 ALA A CA 1
ATOM 712 C C . ALA A 1 92 ? -8.425 6.187 0.719 1.00 98.12 92 ALA A C 1
ATOM 714 O O . ALA A 1 92 ? -9.361 6.938 0.426 1.00 98.12 92 ALA A O 1
ATOM 715 N N . ALA A 1 93 ? -7.161 6.572 0.608 1.00 98.19 93 ALA A N 1
ATOM 716 C CA . ALA A 1 93 ? -6.725 7.838 0.045 1.00 98.19 93 ALA A CA 1
ATOM 717 C C . ALA A 1 93 ? -5.521 7.608 -0.864 1.00 98.19 93 ALA A C 1
ATOM 719 O O . ALA A 1 93 ? -4.536 6.997 -0.455 1.00 98.19 93 ALA A O 1
ATOM 720 N N . ARG A 1 94 ? -5.570 8.145 -2.081 1.00 98.00 94 ARG A N 1
ATOM 721 C CA . ARG A 1 94 ? -4.353 8.508 -2.808 1.00 98.00 94 ARG A CA 1
ATOM 722 C C . ARG A 1 94 ? -3.911 9.863 -2.268 1.00 98.00 94 ARG A C 1
ATOM 724 O O . ARG A 1 94 ? -4.737 10.773 -2.239 1.00 98.00 94 ARG A O 1
ATOM 731 N N . ALA A 1 95 ? -2.665 9.977 -1.827 1.00 97.81 95 ALA A N 1
ATOM 732 C CA . ALA A 1 95 ? -2.141 11.216 -1.261 1.00 97.81 95 ALA A CA 1
ATOM 733 C C . ALA A 1 95 ? -0.640 11.334 -1.557 1.00 97.81 95 ALA A C 1
ATOM 735 O O . ALA A 1 95 ? 0.178 10.643 -0.950 1.00 97.81 95 ALA A O 1
ATOM 736 N N . ASN A 1 96 ? -0.280 12.192 -2.512 1.00 98.12 96 ASN A N 1
ATOM 737 C CA . ASN A 1 96 ? 1.089 12.392 -2.982 1.00 98.12 96 ASN A CA 1
ATOM 738 C C . ASN A 1 96 ? 1.466 13.877 -2.964 1.00 98.12 96 ASN A C 1
ATOM 740 O O . ASN A 1 96 ? 0.654 14.752 -3.267 1.00 98.12 96 ASN A O 1
ATOM 744 N N . LYS A 1 97 ? 2.727 14.167 -2.626 1.00 96.06 97 LYS A N 1
ATOM 745 C CA . LYS A 1 97 ? 3.272 15.537 -2.611 1.00 96.06 97 LYS A CA 1
ATOM 746 C C . LYS A 1 97 ? 3.573 16.088 -4.013 1.00 96.06 97 LYS A C 1
ATOM 748 O O . LYS A 1 97 ? 3.806 17.280 -4.134 1.00 96.06 97 LYS A O 1
ATOM 753 N N . GLY A 1 98 ? 3.547 15.237 -5.038 1.00 95.69 98 GLY A N 1
ATOM 754 C CA . GLY A 1 98 ? 3.762 15.585 -6.442 1.00 95.69 98 GLY A CA 1
ATOM 755 C C . GLY A 1 98 ? 2.847 14.787 -7.370 1.00 95.69 98 GLY A C 1
ATOM 756 O O . GLY A 1 98 ? 2.103 13.922 -6.902 1.00 95.69 98 GLY A O 1
ATOM 757 N N . ASP A 1 99 ? 2.922 15.056 -8.676 1.00 97.00 99 ASP A N 1
ATOM 758 C CA . ASP A 1 99 ? 2.232 14.255 -9.694 1.00 97.00 99 ASP A CA 1
ATOM 759 C C . ASP A 1 99 ? 2.815 12.826 -9.755 1.00 97.00 99 ASP A C 1
ATOM 761 O O . ASP A 1 99 ? 4.001 12.671 -10.064 1.00 97.00 99 ASP A O 1
ATOM 765 N N . PRO A 1 100 ? 2.022 11.770 -9.482 1.00 97.31 100 PRO A N 1
ATOM 766 C CA . PRO A 1 100 ? 2.543 10.406 -9.393 1.00 97.31 100 PRO A CA 1
ATOM 767 C C . PRO A 1 100 ? 3.157 9.879 -10.690 1.00 97.31 100 PRO A C 1
ATOM 769 O O . PRO A 1 100 ? 4.132 9.130 -10.649 1.00 97.31 100 PRO A O 1
ATOM 772 N N . VAL A 1 101 ? 2.588 10.253 -11.840 1.00 97.06 101 VAL A N 1
ATOM 773 C CA . VAL A 1 101 ? 3.033 9.767 -13.154 1.00 97.06 101 VAL A CA 1
ATOM 774 C C . VAL A 1 101 ? 4.401 10.354 -13.490 1.00 97.06 101 VAL A C 1
ATOM 776 O O . VAL A 1 101 ? 5.320 9.614 -13.841 1.00 97.06 101 VAL A O 1
ATOM 779 N N . SER A 1 102 ? 4.564 11.663 -13.299 1.00 96.56 102 SER A N 1
ATOM 780 C CA . SER A 1 102 ? 5.834 12.368 -13.505 1.00 96.56 102 SER A CA 1
ATOM 781 C C . SER A 1 102 ? 6.900 11.963 -12.484 1.00 96.56 102 SER A C 1
ATOM 783 O O . SER A 1 102 ? 8.080 11.925 -12.818 1.00 96.56 102 SER A O 1
ATOM 785 N N . ALA A 1 103 ? 6.502 11.631 -11.251 1.00 95.94 103 ALA A N 1
ATOM 786 C CA . ALA A 1 103 ? 7.409 11.168 -10.199 1.00 95.94 103 ALA A CA 1
ATOM 787 C C . ALA A 1 103 ? 7.754 9.667 -10.280 1.00 95.94 103 ALA A C 1
ATOM 789 O O . ALA A 1 103 ? 8.590 9.196 -9.507 1.00 95.94 103 ALA A O 1
ATOM 790 N N . GLY A 1 104 ? 7.073 8.894 -11.134 1.00 97.62 104 GLY A N 1
ATOM 791 C CA . GLY A 1 104 ? 7.265 7.444 -11.252 1.00 97.62 104 GLY A CA 1
ATOM 792 C C . GLY A 1 104 ? 6.889 6.659 -9.988 1.00 97.62 104 GLY A C 1
ATOM 793 O O . GLY A 1 104 ? 7.298 5.509 -9.818 1.00 97.62 104 GLY A O 1
ATOM 794 N N . SER A 1 105 ? 6.129 7.258 -9.067 1.00 97.88 105 SER A N 1
ATOM 795 C CA . SER A 1 105 ? 5.724 6.601 -7.825 1.00 97.88 105 SER A CA 1
ATOM 796 C C . SER A 1 105 ? 4.386 7.099 -7.295 1.00 97.88 105 SER A C 1
ATOM 798 O O . SER A 1 105 ? 4.000 8.242 -7.517 1.00 97.88 105 SER A O 1
ATOM 800 N N . CYS A 1 106 ? 3.662 6.231 -6.588 1.00 98.50 106 CYS A N 1
ATOM 801 C CA . CYS A 1 106 ? 2.371 6.571 -6.001 1.00 98.50 106 CYS A CA 1
ATOM 802 C C . CYS A 1 106 ? 2.177 5.927 -4.637 1.00 98.50 106 CYS A C 1
ATOM 804 O O . CYS A 1 106 ? 2.359 4.718 -4.485 1.00 98.50 106 CYS A O 1
ATOM 806 N N . ASN A 1 107 ? 1.733 6.737 -3.681 1.00 98.31 107 ASN A N 1
ATOM 807 C CA . ASN A 1 107 ? 1.342 6.334 -2.344 1.00 98.31 107 ASN A CA 1
ATOM 808 C C . ASN A 1 107 ? -0.181 6.257 -2.234 1.00 98.31 107 ASN A C 1
ATOM 810 O O . ASN A 1 107 ? -0.913 7.171 -2.639 1.00 98.31 107 ASN A O 1
ATOM 814 N N . VAL A 1 108 ? -0.653 5.154 -1.663 1.00 98.62 108 VAL A N 1
ATOM 815 C CA . VAL A 1 108 ? -2.057 4.934 -1.327 1.00 98.62 108 VAL A CA 1
ATOM 816 C C . VAL A 1 108 ? -2.137 4.431 0.110 1.00 98.62 108 VAL A C 1
ATOM 818 O O . VAL A 1 108 ? -1.391 3.543 0.511 1.00 98.62 108 VAL A O 1
ATOM 821 N N . TYR A 1 109 ? -3.056 5.000 0.878 1.00 98.25 109 TYR A N 1
ATOM 822 C CA . TYR A 1 109 ? -3.298 4.681 2.280 1.00 98.25 109 TYR A CA 1
ATOM 823 C C . TYR A 1 109 ? -4.674 4.044 2.402 1.00 98.25 109 TYR A C 1
ATOM 825 O O . TYR A 1 109 ? -5.644 4.589 1.875 1.00 98.25 109 TYR A O 1
ATOM 833 N N . LEU A 1 110 ? -4.769 2.900 3.070 1.00 98.19 110 LEU A N 1
ATOM 834 C CA . LEU A 1 110 ? -6.012 2.158 3.254 1.00 98.19 110 LEU A CA 1
ATOM 835 C C . LEU A 1 110 ? -6.294 1.987 4.742 1.00 98.19 110 LEU A C 1
ATOM 837 O O . LEU A 1 110 ? -5.438 1.507 5.481 1.00 98.19 110 LEU A O 1
ATOM 841 N N . ALA A 1 111 ? -7.491 2.381 5.164 1.00 97.62 111 ALA A N 1
ATOM 842 C CA . ALA A 1 111 ? -7.963 2.181 6.524 1.00 97.62 111 ALA A CA 1
ATOM 843 C C . ALA A 1 111 ? -8.404 0.736 6.705 1.00 97.62 111 ALA A C 1
ATOM 845 O O . ALA A 1 111 ? -9.322 0.283 6.022 1.00 97.62 111 ALA A O 1
ATOM 846 N N . THR A 1 112 ? -7.756 0.022 7.617 1.00 96.06 112 THR A N 1
ATOM 847 C CA . THR A 1 112 ? -8.116 -1.359 7.966 1.00 96.06 112 THR A CA 1
ATOM 848 C C . THR A 1 112 ? -9.060 -1.407 9.157 1.00 96.06 112 THR A C 1
ATOM 850 O O . THR A 1 112 ? -10.001 -2.194 9.155 1.00 96.06 112 THR A O 1
ATOM 853 N N . GLN A 1 113 ? -8.860 -0.509 10.118 1.00 95.12 113 GLN A N 1
ATOM 854 C CA . GLN A 1 113 ? -9.700 -0.268 11.293 1.00 95.12 113 GLN A CA 1
ATOM 855 C C . GLN A 1 113 ? -9.582 1.213 11.709 1.00 95.12 113 GLN A C 1
ATOM 857 O O . GLN A 1 113 ? -8.836 1.968 11.084 1.00 95.12 113 GLN A O 1
ATOM 862 N N . GLN A 1 114 ? -10.333 1.667 12.724 1.00 90.88 114 GLN A N 1
ATOM 863 C CA . GLN A 1 114 ? -10.456 3.104 13.050 1.00 90.88 114 GLN A CA 1
ATOM 864 C C . GLN A 1 114 ? -9.103 3.822 13.233 1.00 90.88 114 GLN A C 1
ATOM 866 O O . GLN A 1 114 ? -8.949 4.956 12.769 1.00 90.88 114 GLN A O 1
ATOM 871 N N . ASN A 1 115 ? -8.133 3.135 13.847 1.00 92.88 115 ASN A N 1
ATOM 872 C CA . ASN A 1 115 ? -6.808 3.658 14.188 1.00 92.88 115 ASN A CA 1
ATOM 873 C C . ASN A 1 115 ? -5.663 2.837 13.570 1.00 92.88 115 ASN A C 1
ATOM 875 O O . ASN A 1 115 ? -4.590 2.738 14.162 1.00 92.88 115 ASN A O 1
ATOM 879 N N . GLN A 1 116 ? -5.874 2.227 12.401 1.00 95.69 116 GLN A N 1
ATOM 880 C CA . GLN A 1 116 ? -4.800 1.552 11.674 1.00 95.69 116 GLN A CA 1
ATOM 881 C C . GLN A 1 116 ? -4.884 1.846 10.176 1.00 95.69 116 GLN A C 1
ATOM 883 O O . GLN A 1 116 ? -5.955 1.802 9.560 1.00 95.69 116 GLN A O 1
ATOM 888 N N . LEU A 1 117 ? -3.722 2.123 9.590 1.00 96.00 117 LEU A N 1
ATOM 889 C CA . LEU A 1 117 ? -3.547 2.344 8.162 1.00 96.00 117 LEU A CA 1
ATOM 890 C C . LEU A 1 117 ? -2.516 1.379 7.596 1.00 96.00 117 LEU A C 1
ATOM 892 O O . LEU A 1 117 ? -1.428 1.231 8.145 1.00 96.00 117 LEU A O 1
ATOM 896 N N . VAL A 1 118 ? -2.798 0.831 6.420 1.00 97.62 118 VAL A N 1
ATOM 897 C CA . VAL A 1 118 ? -1.766 0.246 5.564 1.00 97.62 118 VAL A CA 1
ATOM 898 C C . VAL A 1 118 ? -1.397 1.267 4.500 1.00 97.62 118 VAL A C 1
ATOM 900 O O . VAL A 1 118 ? -2.236 1.683 3.698 1.00 97.62 118 VAL A O 1
ATOM 903 N N . ALA A 1 119 ? -0.135 1.680 4.493 1.00 97.44 119 ALA A N 1
ATOM 904 C CA . ALA A 1 119 ? 0.439 2.466 3.416 1.00 97.44 119 ALA A CA 1
ATOM 905 C C . ALA A 1 119 ? 1.060 1.526 2.386 1.00 97.44 119 ALA A C 1
ATOM 907 O O . ALA A 1 119 ? 1.891 0.680 2.726 1.00 97.44 119 ALA A O 1
ATOM 908 N N . THR A 1 120 ? 0.689 1.710 1.124 1.00 98.12 120 THR A N 1
ATOM 909 C CA . THR A 1 120 ? 1.384 1.103 -0.004 1.00 98.12 120 THR A CA 1
ATOM 910 C C . THR A 1 120 ? 2.042 2.177 -0.856 1.00 98.12 120 THR A C 1
ATOM 912 O O . THR A 1 120 ? 1.452 3.231 -1.108 1.00 98.12 120 THR A O 1
ATOM 915 N N . SER A 1 121 ? 3.245 1.889 -1.336 1.00 97.50 121 SER A N 1
ATOM 916 C CA . SER A 1 121 ? 3.899 2.658 -2.391 1.00 97.50 121 SER A CA 1
ATOM 917 C C . SER A 1 121 ? 4.152 1.731 -3.569 1.00 97.50 121 SER A C 1
ATOM 919 O O . SER A 1 121 ? 4.624 0.611 -3.377 1.00 97.50 121 SER A O 1
ATOM 921 N N . ALA A 1 122 ? 3.872 2.186 -4.784 1.00 98.00 122 ALA A N 1
ATOM 922 C CA . ALA A 1 122 ? 4.326 1.523 -6.001 1.00 98.00 122 ALA A CA 1
ATOM 923 C C . ALA A 1 122 ? 5.266 2.452 -6.760 1.00 98.00 122 ALA A C 1
ATOM 925 O O . ALA A 1 122 ? 4.989 3.646 -6.875 1.00 98.00 122 ALA A O 1
ATOM 926 N N . HIS A 1 123 ? 6.352 1.891 -7.274 1.00 98.06 123 HIS A N 1
ATOM 927 C CA . HIS A 1 123 ? 7.327 2.563 -8.121 1.00 98.06 123 HIS A CA 1
ATOM 928 C C . HIS A 1 123 ? 7.382 1.856 -9.471 1.00 98.06 123 HIS A C 1
ATOM 930 O O . HIS A 1 123 ? 7.227 0.632 -9.541 1.00 98.06 123 HIS A O 1
ATOM 936 N N . VAL A 1 124 ? 7.597 2.634 -10.523 1.00 97.62 124 VAL A N 1
ATOM 937 C CA . VAL A 1 124 ? 7.898 2.131 -11.865 1.00 97.62 124 VAL A CA 1
ATOM 938 C C . VAL A 1 124 ? 9.353 2.423 -12.213 1.00 97.62 124 VAL A C 1
ATOM 940 O O . VAL A 1 124 ? 10.015 3.218 -11.540 1.00 97.62 124 VAL A O 1
ATOM 943 N N . SER A 1 125 ? 9.843 1.770 -13.261 1.00 95.94 125 SER A N 1
ATOM 944 C CA . SER A 1 125 ? 11.175 2.004 -13.799 1.00 95.94 125 SER A CA 1
ATOM 945 C C . SER A 1 125 ? 11.362 3.465 -14.232 1.00 95.94 125 SER A C 1
ATOM 947 O O . SER A 1 125 ? 10.408 4.213 -14.483 1.00 95.94 125 SER A O 1
ATOM 949 N N . VAL A 1 126 ? 12.621 3.879 -14.371 1.00 93.62 126 VAL A N 1
ATOM 950 C CA . VAL A 1 126 ? 12.955 5.194 -14.943 1.00 93.62 126 VAL A CA 1
ATOM 951 C C . VAL A 1 126 ? 12.430 5.308 -16.379 1.00 93.62 126 VAL A C 1
ATOM 953 O O . VAL A 1 126 ? 11.953 6.365 -16.779 1.00 93.62 126 VAL A O 1
ATOM 956 N N . GLU A 1 127 ? 12.459 4.214 -17.141 1.00 94.94 127 GLU A N 1
ATOM 957 C CA . GLU A 1 127 ? 11.991 4.175 -18.529 1.00 94.94 127 GLU A CA 1
ATOM 958 C C . GLU A 1 127 ? 10.468 4.330 -18.647 1.00 94.94 127 GLU A C 1
ATOM 960 O O . GLU A 1 127 ? 9.989 4.896 -19.636 1.00 94.94 127 GLU A O 1
ATOM 965 N N . ASP A 1 128 ? 9.725 3.875 -17.637 1.00 95.88 128 ASP A N 1
ATOM 966 C CA . ASP A 1 128 ? 8.263 3.948 -17.548 1.00 95.88 128 ASP A CA 1
ATOM 967 C C . ASP A 1 128 ? 7.755 5.215 -16.847 1.00 95.88 128 ASP A C 1
ATOM 969 O O . ASP A 1 128 ? 6.550 5.503 -16.860 1.00 95.88 128 ASP A O 1
ATOM 973 N N . THR A 1 129 ? 8.654 5.997 -16.249 1.00 96.38 129 THR A N 1
ATOM 974 C CA . THR A 1 129 ? 8.312 7.268 -15.606 1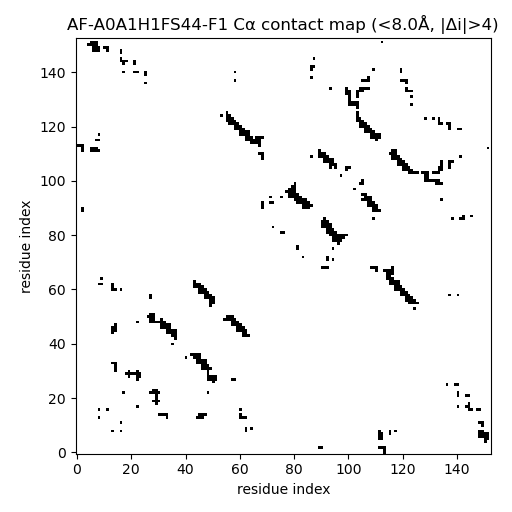.00 96.38 129 THR A CA 1
ATOM 975 C C . THR A 1 129 ? 7.748 8.239 -16.648 1.00 96.38 129 THR A C 1
ATOM 977 O O . THR A 1 129 ? 8.290 8.393 -17.743 1.00 96.38 129 THR A O 1
ATOM 980 N N . GLY A 1 130 ? 6.607 8.863 -16.341 1.00 95.94 130 GLY A N 1
ATOM 981 C CA . GLY A 1 130 ? 5.852 9.684 -17.292 1.00 95.94 130 GLY A CA 1
ATOM 982 C C . GLY A 1 130 ? 4.972 8.903 -18.281 1.00 95.94 130 GLY A C 1
ATOM 983 O O . GLY A 1 130 ? 4.223 9.528 -19.030 1.00 95.94 130 GLY A O 1
ATOM 984 N N . LYS A 1 131 ? 5.036 7.561 -18.303 1.00 96.56 131 LYS A N 1
ATOM 985 C CA . LYS A 1 131 ? 4.332 6.709 -19.288 1.00 96.56 131 LYS A CA 1
ATOM 986 C C . LYS A 1 131 ? 3.337 5.741 -18.653 1.00 96.56 131 LYS A C 1
ATOM 988 O O . LYS A 1 131 ? 2.275 5.492 -19.220 1.00 96.56 131 LYS A O 1
ATOM 993 N N . VAL A 1 132 ? 3.673 5.190 -17.489 1.00 96.12 132 VAL A N 1
ATOM 994 C CA . VAL A 1 132 ? 2.856 4.209 -16.760 1.00 96.12 132 VAL A CA 1
ATOM 995 C C . VAL A 1 132 ? 2.287 4.847 -15.495 1.00 96.12 132 VAL A C 1
ATOM 997 O O . VAL A 1 132 ? 2.971 5.618 -14.833 1.00 96.12 132 VAL A O 1
ATOM 1000 N N . ASP A 1 133 ? 1.044 4.512 -15.129 1.00 96.88 133 ASP A N 1
ATOM 1001 C CA . ASP A 1 133 ? 0.423 4.971 -13.877 1.00 96.88 133 ASP A CA 1
ATOM 1002 C C . ASP A 1 133 ? 0.851 4.091 -12.677 1.00 96.88 133 ASP A C 1
ATOM 1004 O O . ASP A 1 133 ? 0.324 2.980 -12.511 1.00 96.88 133 ASP A O 1
ATOM 1008 N N . PRO A 1 134 ? 1.743 4.564 -11.781 1.00 97.88 134 PRO A N 1
ATOM 1009 C CA . PRO A 1 134 ? 2.104 3.823 -10.573 1.00 97.88 134 PRO A CA 1
ATOM 1010 C C . PRO A 1 134 ? 0.922 3.661 -9.606 1.00 97.88 134 PRO A C 1
ATOM 1012 O O . PRO A 1 134 ? 0.861 2.680 -8.861 1.00 97.88 134 PRO A O 1
ATOM 1015 N N . CYS A 1 135 ? -0.070 4.556 -9.623 1.00 98.12 135 CYS A N 1
ATOM 1016 C CA . CYS A 1 135 ? -1.234 4.443 -8.746 1.00 98.12 135 CYS A CA 1
ATOM 1017 C C . CYS A 1 135 ? -2.118 3.252 -9.107 1.00 98.12 135 CYS A C 1
ATOM 1019 O O . CYS A 1 135 ? -2.748 2.669 -8.221 1.00 98.12 135 CYS A O 1
ATOM 1021 N N . ALA A 1 136 ? -2.185 2.869 -10.385 1.00 97.75 136 ALA A N 1
ATOM 1022 C CA . ALA A 1 136 ? -2.874 1.651 -10.801 1.00 97.75 136 ALA A CA 1
ATOM 1023 C C . ALA A 1 136 ? -2.240 0.410 -10.151 1.00 97.75 136 ALA A C 1
ATOM 1025 O O . ALA A 1 136 ? -2.967 -0.422 -9.603 1.00 97.75 136 ALA A O 1
ATOM 1026 N N . LYS A 1 137 ? -0.900 0.335 -10.123 1.00 97.62 137 LYS A N 1
ATOM 1027 C CA . LYS A 1 137 ? -0.150 -0.745 -9.458 1.00 97.62 137 LYS A CA 1
ATOM 1028 C C . LYS A 1 137 ? -0.371 -0.742 -7.942 1.00 97.62 137 LYS A C 1
ATOM 1030 O O . LYS A 1 137 ? -0.752 -1.774 -7.396 1.00 97.62 137 LYS A O 1
ATOM 1035 N N . ALA A 1 138 ? -0.253 0.415 -7.283 1.00 98.38 138 ALA A N 1
ATOM 1036 C CA . ALA A 1 138 ? -0.494 0.560 -5.841 1.00 98.38 138 ALA A CA 1
ATOM 1037 C C . ALA A 1 138 ? -1.906 0.094 -5.429 1.00 98.38 138 ALA A C 1
ATOM 1039 O O . ALA A 1 138 ? -2.071 -0.720 -4.519 1.00 98.38 138 ALA A O 1
ATOM 1040 N N . LYS A 1 139 ? -2.944 0.545 -6.148 1.00 98.38 139 LYS A N 1
ATOM 1041 C CA . LYS A 1 139 ? -4.332 0.112 -5.905 1.00 98.38 139 LYS A CA 1
ATOM 1042 C C . LYS A 1 139 ? -4.520 -1.385 -6.149 1.00 98.38 139 LYS A C 1
ATOM 1044 O O . LYS A 1 139 ? -5.236 -2.030 -5.385 1.00 98.38 139 LYS A O 1
ATOM 1049 N N . LYS A 1 140 ? -3.910 -1.936 -7.209 1.00 98.25 140 LYS A N 1
ATOM 1050 C CA . LYS A 1 140 ? -3.988 -3.372 -7.516 1.00 98.25 140 LYS A CA 1
ATOM 1051 C C . LYS A 1 140 ? -3.356 -4.196 -6.394 1.00 98.25 140 LYS A C 1
ATOM 1053 O O . LYS A 1 140 ? -3.977 -5.163 -5.966 1.00 98.25 140 LYS A O 1
ATOM 1058 N N . ALA A 1 141 ? -2.202 -3.777 -5.874 1.00 98.19 141 ALA A N 1
ATOM 1059 C CA . ALA A 1 141 ? -1.544 -4.454 -4.762 1.00 98.19 141 ALA A CA 1
ATOM 1060 C C . ALA A 1 141 ? -2.447 -4.530 -3.522 1.00 98.19 141 ALA A C 1
ATOM 1062 O O . ALA A 1 141 ? -2.692 -5.625 -3.027 1.00 98.19 141 ALA A O 1
ATOM 1063 N N . LEU A 1 142 ? -3.038 -3.404 -3.099 1.00 98.31 142 LEU A N 1
ATOM 1064 C CA . LEU A 1 142 ? -3.986 -3.382 -1.975 1.00 98.31 142 LEU A CA 1
ATOM 1065 C C . LEU A 1 142 ? -5.237 -4.237 -2.225 1.00 98.31 142 LEU A C 1
ATOM 1067 O O . LEU A 1 142 ? -5.723 -4.922 -1.326 1.00 98.31 142 LEU A O 1
ATOM 1071 N N . LYS A 1 143 ? -5.772 -4.206 -3.452 1.00 98.12 143 LYS A N 1
ATOM 1072 C CA . LYS A 1 143 ? -6.954 -4.993 -3.822 1.00 98.12 143 LYS A CA 1
ATOM 1073 C C . LYS A 1 143 ? -6.693 -6.497 -3.707 1.00 98.12 143 LYS A C 1
ATOM 1075 O O . LYS A 1 143 ? -7.585 -7.219 -3.272 1.00 98.12 143 LYS A O 1
ATOM 1080 N N . LEU A 1 144 ? -5.501 -6.948 -4.100 1.00 97.94 144 LEU A N 1
ATOM 1081 C CA . LEU A 1 144 ? -5.091 -8.353 -4.033 1.00 97.94 144 LEU A CA 1
ATOM 1082 C C . LEU A 1 144 ? -4.744 -8.814 -2.611 1.00 97.94 144 LEU A C 1
ATOM 1084 O O . LEU A 1 144 ? -4.813 -10.008 -2.333 1.00 97.94 144 LEU A O 1
ATOM 1088 N N . SER A 1 145 ? -4.360 -7.892 -1.726 1.00 97.19 145 SER A N 1
ATOM 1089 C CA . SER A 1 145 ? -3.881 -8.214 -0.381 1.00 97.19 145 SER A CA 1
ATOM 1090 C C . SER A 1 145 ? -4.972 -8.196 0.687 1.00 97.19 145 SER A C 1
ATOM 1092 O O . SER A 1 145 ? -5.015 -9.067 1.546 1.00 97.19 145 SER A O 1
ATOM 1094 N N . VAL A 1 146 ? -5.865 -7.202 0.664 1.00 96.31 146 VAL A N 1
ATOM 1095 C CA . VAL A 1 146 ? -6.708 -6.865 1.829 1.00 96.31 146 VAL A CA 1
ATOM 1096 C C . VAL A 1 146 ? -7.627 -8.000 2.292 1.00 96.31 146 VAL A C 1
ATOM 1098 O O . VAL A 1 146 ? -7.928 -8.119 3.478 1.00 96.31 146 VAL A O 1
ATOM 1101 N N . SER A 1 147 ? -8.047 -8.882 1.382 1.00 92.44 147 SER A N 1
ATOM 1102 C CA . SER A 1 147 ? -8.885 -10.031 1.731 1.00 92.44 147 SER A CA 1
ATOM 1103 C C . SER A 1 147 ? -8.162 -11.075 2.583 1.00 92.44 147 SER A C 1
ATOM 1105 O O . SER A 1 147 ? -8.829 -11.750 3.366 1.00 92.44 147 SER A O 1
ATOM 1107 N N . SER A 1 148 ? -6.837 -11.215 2.447 1.00 92.62 148 SER A N 1
ATOM 1108 C CA . SER A 1 148 ? -6.054 -12.212 3.191 1.00 92.62 148 SER A CA 1
ATOM 1109 C C . SER A 1 148 ? -5.608 -11.735 4.569 1.00 92.62 148 SER A C 1
ATOM 1111 O O . SER A 1 148 ? -5.017 -12.515 5.309 1.00 92.62 148 SER A O 1
ATOM 1113 N N . TRP A 1 149 ? -5.855 -10.473 4.923 1.00 96.50 149 TRP A N 1
ATOM 1114 C CA . TRP A 1 149 ? -5.457 -9.949 6.226 1.00 96.50 149 TRP A CA 1
ATOM 1115 C C . TRP A 1 149 ? -6.353 -10.497 7.345 1.00 96.50 149 TRP A C 1
ATOM 1117 O O . TRP A 1 149 ? -7.552 -10.722 7.100 1.00 96.50 149 TRP A O 1
ATOM 1127 N N . PRO A 1 150 ? -5.808 -10.691 8.561 1.00 96.81 150 PRO A N 1
ATOM 1128 C CA . PRO A 1 150 ? -6.588 -11.084 9.732 1.00 96.81 150 PRO A CA 1
ATOM 1129 C C . PRO A 1 150 ? -7.763 -10.133 9.984 1.00 96.81 150 PRO A C 1
ATOM 1131 O O . PRO A 1 150 ? -7.675 -8.934 9.715 1.00 96.81 150 PRO A O 1
ATOM 1134 N N . ALA A 1 151 ? -8.886 -10.664 10.469 1.00 96.31 151 ALA A N 1
ATOM 1135 C CA . ALA A 1 151 ? -9.963 -9.823 10.988 1.00 96.31 151 ALA A CA 1
ATOM 1136 C C . ALA A 1 151 ? -9.487 -9.116 12.267 1.00 96.31 151 ALA A C 1
ATOM 1138 O O . ALA A 1 151 ? -8.701 -9.696 13.012 1.00 96.31 151 ALA A O 1
ATOM 1139 N N . ALA A 1 152 ? -9.944 -7.886 12.497 1.00 91.31 152 ALA A N 1
ATOM 1140 C CA . ALA A 1 152 ? -9.797 -7.259 13.809 1.00 91.31 152 ALA A CA 1
ATOM 1141 C C . ALA A 1 152 ? -10.837 -7.851 14.776 1.00 91.31 152 ALA A C 1
ATOM 1143 O O . ALA A 1 152 ? -11.943 -8.185 14.337 1.00 91.31 152 ALA A O 1
ATOM 1144 N N . GLU A 1 153 ? -10.465 -8.000 16.048 1.00 75.12 153 GLU A N 1
ATOM 1145 C CA . GLU A 1 153 ? -11.370 -8.417 17.133 1.00 75.12 153 GLU A CA 1
ATOM 1146 C C . GLU A 1 153 ? -12.338 -7.304 17.561 1.00 75.12 153 GLU A C 1
ATOM 1148 O O . GLU A 1 153 ? -11.967 -6.108 17.475 1.00 75.12 153 GLU A O 1
#

Solvent-accessible surface area (backbone atoms only — not comparable to full-atom values): 8038 Å² total; per-residue (Å²): 125,90,58,96,76,34,31,29,66,77,85,46,58,60,48,63,50,48,42,41,68,52,26,44,76,70,62,22,34,46,66,47,48,76,43,71,44,90,87,41,86,87,43,60,51,32,12,38,25,32,21,88,91,42,72,60,23,29,40,34,37,32,58,39,75,83,36,42,61,58,66,54,72,77,45,45,86,77,24,75,35,59,43,85,45,71,52,90,87,29,55,29,34,38,56,26,80,46,60,34,34,74,66,18,32,21,41,35,38,34,35,34,36,71,44,24,29,40,40,30,37,12,34,40,34,82,90,37,35,63,74,46,64,18,51,60,54,26,54,48,52,51,55,65,18,63,80,78,44,46,69,48,134

Mean predicted aligned error: 3.35 Å

Foldseek 3Di:
DDQPFFFDQVVDDQQPLFALVLQVVLQWHSGWDWDQDPPDNPAFIKTKTARPVGRQWIKIKTKDFQAAPVVCVVPVVCAPDWDWDAAPRWTKMWGHNDDCLQVQKTWMWTHRGGGMIMIMMGGDDPVRRNPDRRVVSRSSRCNNRNVVGHTDD

Sequence (153 aa):
MDIANPKDAAATDVCSLLSARAATELGLSPEGERKSSLIDESDPDSCYWQDPGDRATKSRFRVFEGRSIQSYYENPGEFQDFKKLTISGYPAARANKGDPVSAGSCNVYLATQQNQLVATSAHVSVEDTGKVDPCAKAKKALKLSVSSWPAAE

Organism: NCBI:txid995062

pLDDT: mean 94.39, std 6.54, range [64.38, 98.62]